Protein AF-A0A2C9LDG1-F1 (afdb_monomer_lite)

Structure (mmCIF, N/CA/C/O backbone):
data_AF-A0A2C9LDG1-F1
#
_entry.id   AF-A0A2C9LDG1-F1
#
loop_
_atom_site.group_PDB
_atom_site.id
_atom_site.type_symbol
_atom_site.label_atom_id
_atom_site.label_alt_id
_atom_site.label_comp_id
_atom_site.label_asym_id
_atom_site.label_entity_id
_atom_site.label_seq_id
_atom_site.pdbx_PDB_ins_code
_atom_site.Cartn_x
_atom_site.Cartn_y
_atom_site.Cartn_z
_atom_site.occupancy
_atom_site.B_iso_or_equiv
_atom_site.auth_seq_id
_atom_site.auth_comp_id
_atom_site.auth_asym_id
_atom_site.auth_atom_id
_atom_site.pdbx_PDB_model_num
ATOM 1 N N . GLY A 1 1 ? -16.113 -18.235 11.230 1.00 48.31 1 GLY A N 1
ATOM 2 C CA . GLY A 1 1 ? -15.641 -16.849 11.063 1.00 48.31 1 GLY A CA 1
ATOM 3 C C . GLY A 1 1 ? -15.798 -16.476 9.610 1.00 48.31 1 GLY A C 1
ATOM 4 O O . GLY A 1 1 ? -15.423 -17.285 8.773 1.00 48.31 1 GLY A O 1
ATOM 5 N N . GLY A 1 2 ? -16.420 -15.335 9.319 1.00 81.06 2 GLY A N 1
ATOM 6 C CA . GLY A 1 2 ? -16.633 -14.844 7.957 1.00 81.06 2 GLY A CA 1
ATOM 7 C C . GLY A 1 2 ? -15.829 -13.569 7.747 1.00 81.06 2 GLY A C 1
ATOM 8 O O . GLY A 1 2 ? -15.973 -12.631 8.525 1.00 81.06 2 GLY A O 1
ATOM 9 N N . VAL A 1 3 ? -14.968 -13.556 6.732 1.00 80.88 3 VAL A N 1
ATOM 10 C CA . VAL A 1 3 ? -14.314 -12.334 6.254 1.00 80.88 3 VAL A CA 1
ATOM 11 C C . VAL A 1 3 ? -15.204 -11.748 5.167 1.00 80.88 3 VAL A C 1
ATOM 13 O O . VAL A 1 3 ? -15.625 -12.471 4.265 1.00 80.88 3 VAL A O 1
ATOM 16 N N . VAL A 1 4 ? -15.496 -10.453 5.258 1.00 83.31 4 VAL A N 1
ATOM 17 C CA . VAL A 1 4 ? -16.237 -9.718 4.230 1.00 83.31 4 VAL A CA 1
ATOM 18 C C . VAL A 1 4 ? -15.274 -8.741 3.575 1.00 83.31 4 VAL A C 1
ATOM 20 O O . VAL A 1 4 ? -14.678 -7.912 4.258 1.00 83.31 4 VAL A O 1
ATOM 23 N N . ILE A 1 5 ? -15.114 -8.857 2.259 1.00 82.81 5 ILE A N 1
ATOM 24 C CA . ILE A 1 5 ? -14.355 -7.904 1.448 1.00 82.81 5 ILE A CA 1
ATOM 25 C C . ILE A 1 5 ? -15.368 -6.963 0.804 1.00 82.81 5 ILE A C 1
ATOM 27 O O . ILE A 1 5 ? -16.332 -7.418 0.188 1.00 82.81 5 ILE A O 1
ATOM 31 N N . VAL A 1 6 ? -15.157 -5.662 0.972 1.00 81.50 6 VAL A N 1
ATOM 32 C CA . VAL A 1 6 ? -16.002 -4.617 0.394 1.00 81.50 6 VAL A CA 1
ATOM 33 C C . VAL A 1 6 ? -15.178 -3.874 -0.644 1.00 81.50 6 VAL A C 1
ATOM 35 O O . VAL A 1 6 ? -14.107 -3.365 -0.319 1.00 81.50 6 VAL A O 1
ATOM 38 N N . ASP A 1 7 ? -15.673 -3.815 -1.878 1.00 80.94 7 ASP A N 1
ATOM 39 C CA . ASP A 1 7 ? -15.059 -2.991 -2.915 1.00 80.94 7 ASP A CA 1
ATOM 40 C C . ASP A 1 7 ? -15.532 -1.541 -2.777 1.00 80.94 7 ASP A C 1
ATOM 42 O O . ASP A 1 7 ? -16.728 -1.265 -2.627 1.00 80.94 7 ASP A O 1
ATOM 46 N N . SER A 1 8 ? -14.583 -0.610 -2.789 1.00 73.44 8 SER A N 1
ATOM 47 C CA . SER A 1 8 ? -14.871 0.818 -2.690 1.00 73.44 8 SER A CA 1
ATOM 48 C C . SER A 1 8 ? -14.882 1.445 -4.081 1.00 73.44 8 SER A C 1
ATOM 50 O O . SER A 1 8 ? -14.037 1.083 -4.900 1.00 73.44 8 SER A O 1
ATOM 52 N N . PRO A 1 9 ? -15.743 2.444 -4.349 1.00 69.19 9 PRO A N 1
ATOM 53 C CA . PRO A 1 9 ? -15.666 3.207 -5.587 1.00 69.19 9 PRO A CA 1
ATOM 54 C C . PRO A 1 9 ? -14.242 3.710 -5.837 1.00 69.19 9 PRO A C 1
ATOM 56 O O . PRO A 1 9 ? -13.561 4.163 -4.913 1.00 69.19 9 PRO A O 1
ATOM 59 N N . GLY A 1 10 ? -13.794 3.639 -7.091 1.00 61.47 10 GLY A N 1
ATOM 60 C CA . GLY A 1 10 ? -12.461 4.093 -7.458 1.00 61.47 10 GLY A CA 1
ATOM 61 C C . GLY A 1 10 ? -12.237 5.546 -7.041 1.00 61.47 10 GLY A C 1
ATOM 62 O O . GLY A 1 10 ? -13.105 6.402 -7.210 1.00 61.47 10 GLY A O 1
ATOM 63 N N . VAL A 1 11 ? -11.024 5.852 -6.575 1.00 58.03 11 VAL A N 1
ATOM 64 C CA . VAL A 1 11 ? -10.617 7.188 -6.087 1.00 58.03 11 VAL A CA 1
ATOM 65 C C . VAL A 1 11 ? -10.672 8.282 -7.182 1.00 58.03 11 VAL A C 1
ATOM 67 O O . VAL A 1 11 ? -10.310 9.434 -6.960 1.00 58.03 11 VAL A O 1
ATOM 70 N N . GLY A 1 12 ? -11.096 7.916 -8.396 1.00 50.84 12 GLY A N 1
ATOM 71 C CA . GLY A 1 12 ? -11.336 8.781 -9.544 1.00 50.84 12 GLY A CA 1
ATOM 72 C C . GLY A 1 12 ? -12.609 9.613 -9.473 1.00 50.84 12 GLY A C 1
ATOM 73 O O . GLY A 1 12 ? -12.621 10.688 -10.072 1.00 50.84 12 GLY A O 1
ATOM 74 N N . A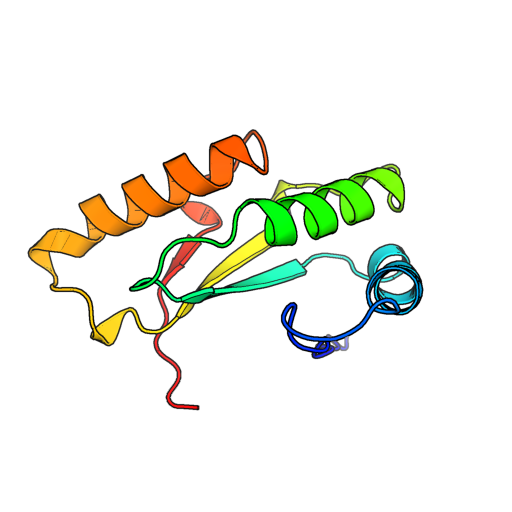SP A 1 13 ? -13.634 9.153 -8.753 1.00 48.84 13 ASP A N 1
ATOM 75 C CA . ASP A 1 13 ? -14.973 9.720 -8.871 1.00 48.84 13 ASP A CA 1
ATOM 76 C C . ASP A 1 13 ? -15.562 10.175 -7.525 1.00 48.84 13 ASP A C 1
ATOM 78 O O . ASP A 1 13 ? -15.556 9.463 -6.523 1.00 48.84 13 ASP A O 1
ATOM 82 N N . SER A 1 14 ? -16.155 11.366 -7.564 1.00 49.53 14 SER A N 1
ATOM 83 C CA . SER A 1 14 ? -17.126 11.928 -6.622 1.00 49.53 14 SER A CA 1
ATOM 84 C C . SER A 1 14 ? -16.680 12.618 -5.312 1.00 49.53 14 SER A C 1
ATOM 86 O O . SER A 1 14 ? -16.004 12.104 -4.425 1.00 49.53 14 SER A O 1
ATOM 88 N N . ARG A 1 15 ? -17.277 13.805 -5.143 1.00 52.94 15 ARG A N 1
ATOM 89 C CA . ARG A 1 15 ? -17.358 14.676 -3.955 1.00 52.94 15 ARG A CA 1
ATOM 90 C C . ARG A 1 15 ? -18.044 14.021 -2.730 1.00 52.94 15 ARG A C 1
ATOM 92 O O . ARG A 1 15 ? -18.243 14.698 -1.728 1.00 52.94 15 ARG A O 1
ATOM 99 N N . GLY A 1 16 ? -18.412 12.736 -2.808 1.00 51.53 16 GLY A N 1
ATOM 100 C CA . GLY A 1 16 ? -19.123 11.968 -1.771 1.00 51.53 16 GLY A CA 1
ATOM 101 C C . GLY A 1 16 ? -18.341 10.779 -1.195 1.00 51.53 16 GLY A C 1
ATOM 102 O O . GLY A 1 16 ? -18.795 10.171 -0.225 1.00 51.53 16 GLY A O 1
ATOM 103 N N . LEU A 1 17 ? -17.152 10.484 -1.736 1.00 57.31 17 LEU A N 1
ATOM 104 C CA . LEU A 1 17 ? -16.261 9.405 -1.290 1.00 57.31 17 LEU A CA 1
ATOM 105 C C . LEU A 1 17 ? -16.000 9.385 0.238 1.00 57.31 17 LEU A C 1
ATOM 107 O O . LEU A 1 17 ? -15.999 8.301 0.818 1.00 57.31 17 LEU A O 1
ATOM 111 N N . PRO A 1 18 ? -15.842 10.531 0.937 1.00 61.12 18 PRO A N 1
ATOM 112 C CA . PRO A 1 18 ? -15.478 10.506 2.351 1.00 61.12 18 PRO A CA 1
ATOM 113 C C . PRO A 1 18 ? -16.520 9.932 3.313 1.00 61.12 18 PRO A C 1
ATOM 115 O O . PRO A 1 18 ? -16.144 9.266 4.266 1.00 61.12 18 PRO A O 1
ATOM 118 N N . LEU A 1 19 ? -17.810 10.206 3.092 1.00 63.19 19 LEU A N 1
ATOM 119 C CA . LEU A 1 19 ? -18.881 9.832 4.030 1.00 63.19 19 LEU A CA 1
ATOM 120 C C . LEU A 1 19 ? -19.201 8.337 3.962 1.00 63.19 19 LEU A C 1
ATOM 122 O O . LEU A 1 19 ? -19.384 7.689 4.986 1.00 63.19 19 LEU A O 1
ATOM 126 N N . MET A 1 20 ? -19.231 7.780 2.749 1.00 65.56 20 MET A N 1
ATOM 127 C CA . MET A 1 20 ? -19.385 6.338 2.555 1.00 65.56 20 MET A CA 1
ATOM 128 C C . MET A 1 20 ? -18.197 5.581 3.139 1.00 65.56 20 MET A C 1
ATOM 130 O O . MET A 1 20 ? -18.393 4.617 3.872 1.00 65.56 20 MET A O 1
ATOM 134 N N . LEU A 1 21 ? -16.974 6.032 2.846 1.00 67.75 21 LEU A N 1
ATOM 135 C CA . LEU A 1 21 ? -15.771 5.395 3.366 1.00 67.75 21 LEU A CA 1
ATOM 136 C C . LEU A 1 21 ? -15.689 5.471 4.886 1.00 67.75 21 LEU A C 1
ATOM 138 O O . LEU A 1 21 ? -15.331 4.468 5.484 1.00 67.75 21 LEU A O 1
ATOM 142 N N . ALA A 1 22 ? -16.087 6.583 5.509 1.00 67.56 22 ALA A N 1
ATOM 143 C CA . ALA A 1 22 ? -16.112 6.706 6.966 1.00 67.56 22 ALA A CA 1
ATOM 144 C C . ALA A 1 22 ? -16.912 5.581 7.641 1.00 67.56 22 ALA A C 1
ATOM 146 O O . ALA A 1 22 ? -16.398 4.899 8.523 1.00 67.56 22 ALA A O 1
ATOM 147 N N . ASN A 1 23 ? -18.116 5.299 7.133 1.00 71.06 23 ASN A N 1
ATOM 148 C CA . ASN A 1 23 ? -18.975 4.232 7.657 1.00 71.06 23 ASN A CA 1
ATOM 149 C C . ASN A 1 23 ? -18.362 2.825 7.532 1.00 71.06 23 ASN A C 1
ATOM 151 O O . ASN A 1 23 ? -18.721 1.927 8.298 1.00 71.06 23 ASN A O 1
ATOM 155 N N . TYR A 1 24 ? -17.487 2.610 6.544 1.00 73.25 24 TYR A N 1
ATOM 156 C CA . TYR A 1 24 ? -16.740 1.360 6.396 1.00 73.25 24 TYR A CA 1
ATOM 157 C C . TYR A 1 24 ? -15.460 1.361 7.232 1.00 73.25 24 TYR A C 1
ATOM 159 O O . TYR A 1 24 ? -15.121 0.328 7.801 1.00 73.25 24 TYR A O 1
ATOM 167 N N . MET A 1 25 ? -14.779 2.503 7.341 1.00 71.12 25 MET A N 1
ATOM 168 C CA . MET A 1 25 ? -13.524 2.656 8.074 1.00 71.12 25 MET A CA 1
ATOM 169 C C . MET A 1 25 ? -13.689 2.375 9.568 1.00 71.12 25 MET A C 1
ATOM 171 O O . MET A 1 25 ? -12.816 1.738 10.148 1.00 71.12 25 MET A O 1
ATOM 175 N N . GLU A 1 26 ? -14.819 2.760 10.167 1.00 71.56 26 GLU A N 1
ATOM 176 C CA . GLU A 1 26 ? -15.138 2.442 11.570 1.00 71.56 26 GLU A CA 1
ATOM 177 C C . GLU A 1 26 ? -15.320 0.936 11.829 1.00 71.56 26 GLU A C 1
ATOM 179 O O . GLU A 1 26 ? -15.143 0.464 12.949 1.00 71.56 26 GLU A O 1
ATOM 184 N N . LYS A 1 27 ? -15.703 0.164 10.805 1.00 76.50 27 LYS A N 1
ATOM 185 C CA . LYS A 1 27 ? -16.020 -1.271 10.928 1.00 76.50 27 LYS A CA 1
ATOM 186 C C . LYS A 1 27 ? -14.915 -2.174 10.388 1.00 76.50 27 LYS A C 1
ATOM 188 O O . LYS A 1 27 ? -14.949 -3.384 10.614 1.00 76.50 27 LYS A O 1
ATOM 193 N N . ALA A 1 28 ? -13.982 -1.613 9.626 1.00 76.75 28 ALA A N 1
ATOM 194 C CA . ALA A 1 28 ? -12.901 -2.345 8.993 1.00 76.75 28 ALA A CA 1
ATOM 195 C C . ALA A 1 28 ? -11.765 -2.598 9.989 1.00 76.75 28 ALA A C 1
ATOM 197 O O . ALA A 1 28 ? -11.343 -1.705 10.715 1.00 76.75 28 ALA A O 1
ATOM 198 N N . PHE A 1 29 ? -11.236 -3.822 9.979 1.00 77.56 29 PHE A N 1
ATOM 199 C CA . PHE A 1 29 ? -10.052 -4.191 10.764 1.00 77.56 29 PHE A CA 1
ATOM 200 C C . PHE A 1 29 ? -8.734 -3.982 9.994 1.00 77.56 29 PHE A C 1
ATOM 202 O O . PHE A 1 29 ? -7.660 -4.163 10.558 1.00 77.56 29 PHE A O 1
ATOM 209 N N . GLY A 1 30 ? -8.807 -3.661 8.699 1.00 78.38 30 GLY A N 1
ATOM 210 C CA . GLY A 1 30 ? -7.653 -3.469 7.826 1.00 78.38 30 GLY A CA 1
ATOM 211 C C . GLY A 1 30 ? -8.072 -2.993 6.439 1.00 78.38 30 GLY A C 1
ATOM 212 O O . GLY A 1 30 ? -9.251 -3.058 6.079 1.00 78.38 30 GLY A O 1
ATOM 213 N N . PHE A 1 31 ? -7.104 -2.514 5.657 1.00 80.06 31 PHE A N 1
ATOM 214 C CA . PHE A 1 31 ? -7.356 -1.933 4.336 1.00 80.06 31 PHE A CA 1
ATOM 215 C C . PHE A 1 31 ? -6.465 -2.552 3.272 1.00 80.06 31 PHE A C 1
ATOM 217 O O . PHE A 1 31 ? -5.277 -2.780 3.487 1.00 80.06 31 PHE A O 1
ATOM 224 N N . LEU A 1 32 ? -7.054 -2.761 2.099 1.00 85.31 32 LEU A N 1
ATOM 225 C CA . LEU A 1 32 ? -6.372 -3.211 0.895 1.00 85.31 32 LEU A CA 1
ATOM 226 C C . LEU A 1 32 ? -6.319 -2.044 -0.088 1.00 85.31 32 LEU A C 1
ATOM 228 O O . LEU A 1 32 ? -7.345 -1.620 -0.615 1.00 85.31 32 LEU A O 1
ATOM 232 N N . TYR A 1 33 ? -5.123 -1.527 -0.340 1.00 83.62 33 TYR A N 1
ATOM 233 C CA . TYR A 1 33 ? -4.902 -0.452 -1.299 1.00 83.62 33 TYR A CA 1
ATOM 234 C C . TYR A 1 33 ? -4.312 -1.021 -2.578 1.00 83.62 33 TYR A C 1
ATOM 236 O O . TYR A 1 33 ? -3.147 -1.409 -2.610 1.00 83.62 33 TYR A O 1
ATOM 244 N N . VAL A 1 34 ? -5.104 -1.052 -3.647 1.00 84.94 34 VAL A N 1
ATOM 245 C CA . VAL A 1 34 ? -4.623 -1.494 -4.959 1.00 84.94 34 VAL A CA 1
ATOM 246 C C . VAL A 1 34 ? -3.924 -0.333 -5.662 1.00 84.94 34 VAL A C 1
ATOM 248 O O . VAL A 1 34 ? -4.535 0.690 -5.968 1.00 84.94 34 VAL A O 1
ATOM 251 N N . LEU A 1 35 ? -2.627 -0.498 -5.900 1.00 84.62 35 LEU A N 1
ATOM 252 C CA . LEU A 1 35 ? -1.757 0.441 -6.596 1.00 84.62 35 LEU A CA 1
ATOM 253 C C . LEU A 1 35 ? -1.348 -0.162 -7.937 1.00 84.62 35 LEU A C 1
ATOM 255 O O . LEU A 1 35 ? -1.093 -1.356 -8.028 1.00 84.62 35 LEU A O 1
ATOM 259 N N . ASP A 1 36 ? -1.235 0.660 -8.971 1.00 82.56 36 ASP A N 1
ATOM 260 C CA . ASP A 1 36 ? -0.611 0.247 -10.226 1.00 82.56 36 ASP A CA 1
ATOM 261 C C . ASP A 1 36 ? 0.905 0.459 -10.115 1.00 82.56 36 ASP A C 1
ATOM 263 O O . ASP A 1 36 ? 1.365 1.586 -9.914 1.00 82.56 36 ASP A O 1
ATOM 267 N N . SER A 1 37 ? 1.679 -0.622 -10.232 1.00 79.69 37 SER A N 1
ATOM 268 C CA . SER A 1 37 ? 3.133 -0.607 -10.056 1.00 79.69 37 SER A CA 1
ATOM 269 C C . SER A 1 37 ? 3.892 0.074 -11.199 1.00 79.69 37 SER A C 1
ATOM 271 O O . SER A 1 37 ? 5.082 0.351 -11.065 1.00 79.69 37 SER A O 1
ATOM 273 N N . THR A 1 38 ? 3.216 0.367 -12.310 1.00 75.62 38 THR A N 1
ATOM 274 C CA . THR A 1 38 ? 3.790 1.012 -13.500 1.00 75.62 38 THR A CA 1
ATOM 275 C C . THR A 1 38 ? 3.546 2.518 -13.536 1.00 75.62 38 THR A C 1
ATOM 277 O O . THR A 1 38 ? 4.244 3.249 -14.240 1.00 75.62 38 THR A O 1
ATOM 280 N N . THR A 1 39 ? 2.572 3.011 -12.767 1.00 67.38 39 THR A N 1
ATOM 281 C CA . THR A 1 39 ? 2.174 4.423 -12.783 1.00 67.38 39 THR A CA 1
ATOM 282 C C . THR A 1 39 ? 2.585 5.156 -11.508 1.00 67.38 39 THR A C 1
ATOM 284 O O . THR A 1 39 ? 2.915 4.575 -10.474 1.00 67.38 39 THR A O 1
ATOM 287 N N . ALA A 1 40 ? 2.617 6.487 -11.575 1.00 66.62 40 ALA A N 1
ATOM 288 C CA . ALA A 1 40 ? 2.920 7.298 -10.406 1.00 66.62 40 ALA A CA 1
ATOM 289 C C . ALA A 1 40 ? 1.792 7.192 -9.366 1.00 66.62 40 ALA A C 1
ATOM 291 O O . ALA A 1 40 ? 0.629 7.456 -9.669 1.00 66.62 40 ALA A O 1
ATOM 292 N N . ILE A 1 41 ? 2.156 6.872 -8.117 1.00 69.12 41 ILE A N 1
ATOM 293 C CA . ILE A 1 41 ? 1.232 6.904 -6.979 1.00 69.12 41 ILE A CA 1
ATOM 294 C C . ILE A 1 41 ? 0.597 8.297 -6.907 1.00 69.12 41 ILE A C 1
ATOM 296 O O . ILE A 1 41 ? 1.300 9.302 -6.772 1.00 69.12 41 ILE A O 1
ATOM 300 N N . GLN A 1 42 ? -0.734 8.363 -6.966 1.00 67.00 42 GLN A N 1
ATOM 301 C CA . GLN A 1 42 ? -1.484 9.612 -6.814 1.00 67.00 42 GLN A CA 1
ATOM 302 C C . GLN A 1 42 ? -1.483 10.051 -5.343 1.00 67.00 42 GLN A C 1
ATOM 304 O O . GLN A 1 42 ? -2.463 9.874 -4.615 1.00 67.00 42 GLN A O 1
ATOM 309 N N . LYS A 1 43 ? -0.356 10.630 -4.907 1.00 67.06 43 LYS A N 1
ATOM 310 C CA . LYS A 1 43 ? -0.054 10.960 -3.503 1.00 67.06 43 LYS A CA 1
ATOM 311 C C . LYS A 1 43 ? -1.164 11.744 -2.808 1.00 67.06 43 LYS A C 1
ATOM 313 O O . LYS A 1 43 ? -1.519 11.436 -1.679 1.00 67.06 43 LYS A O 1
ATOM 318 N N . GLN A 1 44 ? -1.737 12.728 -3.497 1.00 63.88 44 GLN A N 1
ATOM 319 C CA . GLN A 1 44 ? -2.753 13.611 -2.928 1.00 63.88 44 GLN A CA 1
ATOM 320 C C . GLN A 1 44 ? -4.039 12.865 -2.555 1.00 63.88 44 GLN A C 1
ATOM 322 O O . GLN A 1 44 ? -4.665 13.177 -1.548 1.00 63.88 44 GLN A O 1
ATOM 327 N N . ARG A 1 45 ? -4.420 11.855 -3.339 1.00 67.88 45 ARG A N 1
ATOM 328 C CA . ARG A 1 45 ? -5.660 11.105 -3.127 1.00 67.88 45 ARG A CA 1
ATOM 329 C C . ARG A 1 45 ? -5.489 9.993 -2.104 1.00 67.88 45 ARG A C 1
ATOM 331 O O . ARG A 1 45 ? -6.303 9.873 -1.195 1.00 67.88 45 ARG A O 1
ATOM 338 N N . LEU A 1 46 ? -4.400 9.234 -2.219 1.00 7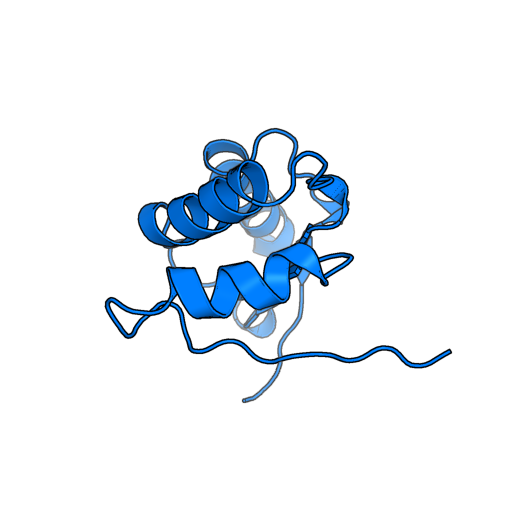2.62 46 LEU A N 1
ATOM 339 C CA . LEU A 1 46 ? -4.048 8.220 -1.229 1.00 72.62 46 LEU A CA 1
ATOM 340 C C . LEU A 1 46 ? -3.829 8.859 0.151 1.00 72.62 46 LEU A C 1
ATOM 342 O O . LEU A 1 46 ? -4.332 8.350 1.145 1.00 72.62 46 LEU A O 1
ATOM 346 N N . GLY A 1 47 ? -3.176 10.024 0.195 1.00 71.81 47 GLY A N 1
ATOM 347 C CA . GLY A 1 47 ? -2.997 10.795 1.423 1.00 71.81 47 GLY A CA 1
ATOM 348 C C . GLY A 1 47 ? -4.307 11.255 2.044 1.00 71.81 47 GLY A C 1
ATOM 349 O O . GLY A 1 47 ? -4.496 11.064 3.235 1.00 71.81 47 GLY A O 1
ATOM 350 N N . GLN A 1 48 ? -5.253 11.784 1.262 1.00 72.44 48 GLN A N 1
ATOM 351 C CA . GLN A 1 48 ? -6.564 12.173 1.800 1.00 72.44 48 GLN A CA 1
ATOM 352 C C . GLN A 1 48 ? -7.353 10.987 2.371 1.00 72.44 48 GLN A C 1
ATOM 354 O O . GLN A 1 48 ? -8.049 11.149 3.368 1.00 72.44 48 GLN A O 1
ATOM 359 N N . LEU A 1 49 ? -7.249 9.806 1.758 1.00 72.56 49 LEU A N 1
ATOM 360 C CA . LEU A 1 49 ? -7.902 8.593 2.255 1.00 72.56 49 LEU A CA 1
ATOM 361 C C . LEU A 1 49 ? -7.288 8.105 3.563 1.00 72.56 49 LEU A C 1
ATOM 363 O O . LEU A 1 49 ? -8.018 7.786 4.495 1.00 72.56 49 LEU A O 1
ATOM 367 N N . LEU A 1 50 ? -5.959 8.059 3.626 1.00 72.06 50 LEU A N 1
ATOM 368 C CA . LEU A 1 50 ? -5.234 7.607 4.808 1.00 72.06 50 LEU A CA 1
ATOM 369 C C . LEU A 1 50 ? -5.383 8.592 5.965 1.00 72.06 50 LEU A C 1
ATOM 371 O O . LEU A 1 50 ? -5.663 8.163 7.075 1.00 72.06 50 LEU A O 1
ATOM 375 N N . LEU A 1 51 ? -5.291 9.899 5.703 1.00 71.50 51 LEU A N 1
ATOM 376 C CA . LEU A 1 51 ? -5.549 10.928 6.713 1.00 71.50 51 LEU A CA 1
ATOM 377 C C . LEU A 1 51 ? -6.957 10.789 7.288 1.00 71.50 51 LEU A C 1
ATOM 379 O O . LEU A 1 51 ? -7.110 10.798 8.501 1.00 71.50 51 LEU A O 1
ATOM 383 N N . LYS A 1 52 ? -7.971 10.562 6.445 1.00 70.19 52 LYS A N 1
ATOM 384 C CA . LYS A 1 52 ? -9.331 10.310 6.937 1.00 70.19 52 LYS A CA 1
ATOM 385 C C . LYS A 1 52 ? -9.451 9.010 7.719 1.00 70.19 52 LYS A C 1
ATOM 387 O O . LYS A 1 52 ? -10.147 8.995 8.722 1.00 70.19 52 LYS A O 1
ATOM 392 N N . ALA A 1 53 ? -8.775 7.943 7.298 1.00 67.38 53 ALA A N 1
ATOM 393 C CA . ALA A 1 53 ? -8.763 6.691 8.052 1.00 67.38 53 ALA A CA 1
ATOM 394 C C . ALA A 1 53 ? -8.168 6.882 9.455 1.00 67.38 53 ALA A C 1
ATOM 396 O O . ALA A 1 53 ? -8.725 6.371 10.420 1.00 67.38 53 ALA A O 1
ATOM 397 N N . VAL A 1 54 ? -7.092 7.668 9.562 1.00 67.25 54 VAL A N 1
ATOM 398 C CA . VAL A 1 54 ? -6.456 8.032 10.836 1.00 67.25 54 VAL A CA 1
ATOM 399 C C . VAL A 1 54 ? -7.343 8.959 11.674 1.00 67.25 54 VAL A C 1
ATOM 401 O O . VAL A 1 54 ? -7.426 8.783 12.880 1.00 67.25 54 VAL A O 1
ATOM 404 N N . GLU A 1 55 ? -8.028 9.928 11.059 1.00 68.56 55 GLU A N 1
ATOM 405 C CA . GLU A 1 55 ? -8.937 10.850 11.761 1.00 68.56 55 GLU A CA 1
ATOM 406 C C . GLU A 1 55 ? -10.203 10.161 12.292 1.00 68.56 55 GLU A C 1
ATOM 408 O O . GLU A 1 55 ? -10.706 10.528 13.350 1.00 68.56 55 GLU A O 1
ATOM 413 N N . ILE A 1 56 ? -10.754 9.205 11.540 1.00 65.75 56 ILE A N 1
ATOM 414 C CA . ILE A 1 56 ? -12.035 8.550 11.853 1.00 65.75 56 ILE A CA 1
ATOM 415 C C . ILE A 1 56 ? -11.849 7.419 12.858 1.00 65.75 56 ILE A C 1
ATOM 417 O O . ILE A 1 56 ? -12.744 7.131 13.649 1.00 65.75 56 ILE A O 1
ATOM 421 N N . ASN A 1 57 ? -10.700 6.758 12.820 1.00 61.91 57 ASN A N 1
ATOM 422 C CA . ASN A 1 57 ? -10.436 5.602 13.646 1.00 61.91 57 ASN A CA 1
ATOM 423 C C . ASN A 1 57 ? -9.293 5.968 14.597 1.00 61.91 57 ASN A C 1
ATOM 425 O O . ASN A 1 57 ? -8.128 5.954 14.200 1.00 61.91 57 ASN A O 1
ATOM 429 N N . ASP A 1 58 ? -9.656 6.325 15.837 1.00 57.06 58 ASP A N 1
ATOM 430 C CA . ASP A 1 58 ? -8.792 6.739 16.964 1.00 57.06 58 ASP A CA 1
ATOM 431 C C . ASP A 1 58 ? -7.912 5.568 17.473 1.00 57.06 58 ASP A C 1
ATOM 433 O O . ASP A 1 58 ? -7.890 5.198 18.645 1.00 57.06 58 ASP A O 1
ATOM 437 N N . GLY A 1 59 ? -7.259 4.890 16.531 1.00 57.38 59 GLY A N 1
ATOM 438 C CA . GLY A 1 59 ? -6.745 3.532 16.658 1.00 57.38 59 GLY A CA 1
ATOM 439 C C . GLY A 1 59 ? -6.511 2.815 15.324 1.00 57.38 59 GLY A C 1
ATOM 440 O O . GLY A 1 59 ? -6.292 1.603 15.344 1.00 57.38 59 GLY A O 1
ATOM 441 N N . PHE A 1 60 ? -6.546 3.507 14.171 1.00 67.50 60 PHE A N 1
ATOM 442 C CA . PHE A 1 60 ? -6.141 2.895 12.907 1.00 67.50 60 PHE A CA 1
ATOM 443 C C . PHE A 1 60 ? -4.687 2.430 12.998 1.00 67.50 60 PHE A C 1
ATOM 445 O O . PHE A 1 60 ? -3.751 3.228 12.934 1.00 67.50 60 PHE A O 1
ATOM 452 N N . ASP A 1 61 ? -4.492 1.122 13.133 1.00 70.19 61 ASP A N 1
ATOM 453 C CA . ASP A 1 61 ? -3.160 0.551 13.083 1.00 70.19 61 ASP A CA 1
ATOM 454 C C . ASP A 1 61 ? -2.682 0.557 11.631 1.00 70.19 61 ASP A C 1
ATOM 456 O O . ASP A 1 61 ? -3.097 -0.260 10.806 1.00 70.19 61 ASP A O 1
ATOM 460 N N . HIS A 1 62 ? -1.775 1.482 11.324 1.00 69.69 62 HIS A N 1
ATOM 461 C CA . HIS A 1 62 ? -1.147 1.621 10.014 1.00 69.69 62 HIS A CA 1
ATOM 462 C C . HIS A 1 62 ? -0.494 0.313 9.528 1.00 69.69 62 HIS A C 1
ATOM 464 O O . HIS A 1 62 ? -0.343 0.125 8.320 1.00 69.69 62 HIS A O 1
ATOM 470 N N . ASN A 1 63 ? -0.141 -0.608 10.436 1.00 71.44 63 ASN A N 1
ATOM 471 C CA . ASN A 1 63 ? 0.420 -1.920 10.099 1.00 71.44 63 ASN A CA 1
ATOM 472 C C . ASN A 1 63 ? -0.611 -2.875 9.474 1.00 71.44 63 ASN A C 1
ATOM 474 O O . ASN A 1 63 ? -0.229 -3.854 8.835 1.00 71.44 63 ASN A O 1
ATOM 478 N N . THR A 1 64 ? -1.909 -2.592 9.617 1.00 77.94 64 THR A N 1
ATOM 479 C CA . THR A 1 64 ? -3.004 -3.386 9.027 1.00 77.94 64 THR A CA 1
ATOM 480 C C . THR A 1 64 ? -3.309 -3.007 7.576 1.00 77.94 64 THR A C 1
ATOM 482 O O . THR A 1 64 ? -4.119 -3.663 6.917 1.00 77.94 64 THR A O 1
ATOM 485 N N . ALA A 1 65 ? -2.660 -1.961 7.052 1.00 82.31 65 ALA A N 1
ATOM 486 C CA . ALA A 1 65 ? -2.741 -1.606 5.643 1.00 82.31 65 ALA A CA 1
ATOM 487 C C . ALA A 1 65 ? -1.881 -2.558 4.799 1.00 82.31 65 ALA A C 1
ATOM 489 O O . ALA A 1 65 ? -0.682 -2.712 5.050 1.00 82.31 65 ALA A O 1
ATOM 490 N N . LEU A 1 66 ? -2.479 -3.143 3.761 1.00 88.12 66 LEU A N 1
ATOM 491 C CA . LEU A 1 66 ? -1.793 -3.932 2.743 1.00 88.12 66 LEU A CA 1
ATOM 492 C C . LEU A 1 66 ? -1.897 -3.225 1.389 1.00 88.12 66 LEU A C 1
ATOM 494 O O . LEU A 1 66 ? -2.987 -2.920 0.906 1.00 88.12 66 LEU A O 1
ATOM 498 N N . PHE A 1 67 ? -0.755 -2.981 0.758 1.00 88.44 67 PHE A N 1
ATOM 499 C CA . PHE A 1 67 ? -0.653 -2.355 -0.552 1.00 88.44 67 PHE A CA 1
ATOM 500 C C . PHE A 1 67 ? -0.454 -3.432 -1.613 1.00 88.44 67 PHE A C 1
ATOM 502 O O . PHE A 1 67 ? 0.583 -4.091 -1.677 1.00 88.44 67 PHE A O 1
ATOM 509 N N . ILE A 1 68 ? -1.464 -3.608 -2.453 1.00 89.88 68 ILE A N 1
ATOM 510 C CA . ILE A 1 68 ? -1.459 -4.549 -3.563 1.00 89.88 68 ILE A CA 1
ATOM 511 C C . ILE A 1 68 ? -0.828 -3.855 -4.772 1.00 89.88 68 ILE A C 1
ATOM 513 O O . ILE A 1 68 ? -1.446 -2.984 -5.380 1.00 89.88 68 ILE A O 1
ATOM 517 N N . CYS A 1 69 ? 0.401 -4.229 -5.121 1.00 89.12 69 CYS A N 1
ATOM 518 C CA . CYS A 1 69 ? 1.122 -3.686 -6.271 1.00 89.12 69 CYS A CA 1
ATOM 519 C C . CYS A 1 69 ? 0.699 -4.449 -7.533 1.00 89.12 69 CYS A C 1
ATOM 521 O O . CYS A 1 69 ? 1.331 -5.443 -7.885 1.00 89.12 69 CYS A O 1
ATOM 523 N N . ASN A 1 70 ? -0.391 -4.013 -8.164 1.00 88.12 70 ASN A N 1
ATOM 524 C CA . ASN A 1 70 ? -0.958 -4.613 -9.369 1.00 88.12 70 ASN A CA 1
ATOM 525 C C . ASN A 1 70 ? -0.109 -4.316 -10.617 1.00 88.12 70 ASN A C 1
ATOM 527 O O . ASN A 1 70 ? 0.558 -3.285 -10.667 1.00 88.12 70 ASN A O 1
ATOM 531 N N . ARG A 1 71 ? -0.232 -5.161 -11.652 1.00 86.25 71 ARG A N 1
ATOM 532 C CA . ARG A 1 71 ? 0.545 -5.117 -12.912 1.00 86.25 71 ARG A CA 1
ATOM 533 C C . ARG A 1 71 ? 2.041 -5.368 -12.719 1.00 86.25 71 ARG A C 1
ATOM 535 O O . ARG A 1 71 ? 2.870 -4.879 -13.485 1.00 86.25 71 ARG A O 1
ATOM 542 N N . TRP A 1 72 ? 2.389 -6.158 -11.707 1.00 88.81 72 TRP A N 1
ATOM 543 C CA . TRP A 1 72 ? 3.776 -6.517 -11.431 1.00 88.81 72 TRP A CA 1
ATOM 544 C C . TRP A 1 72 ? 4.455 -7.275 -12.585 1.00 88.81 72 TRP A C 1
ATOM 546 O O . TRP A 1 72 ? 5.652 -7.131 -12.804 1.00 88.81 72 TRP A O 1
ATOM 556 N N . ASP A 1 73 ? 3.674 -8.021 -13.365 1.00 87.88 73 ASP A N 1
ATOM 557 C CA . ASP A 1 73 ? 4.052 -8.713 -14.605 1.00 87.88 73 ASP A CA 1
ATOM 558 C C . ASP A 1 73 ? 4.616 -7.787 -15.693 1.00 87.88 73 ASP A C 1
ATOM 560 O O . ASP A 1 73 ? 5.269 -8.264 -16.617 1.00 87.88 73 ASP A O 1
ATOM 564 N N . GLN A 1 74 ? 4.385 -6.476 -15.588 1.00 88.06 74 GLN A N 1
ATOM 565 C CA . GLN A 1 74 ? 4.920 -5.475 -16.514 1.00 88.06 74 GLN A CA 1
ATOM 566 C C . GLN A 1 74 ? 6.293 -4.933 -16.095 1.00 88.06 74 GLN A C 1
ATOM 568 O O . GLN A 1 74 ? 6.886 -4.139 -16.825 1.00 88.06 74 GLN A O 1
ATOM 573 N N . ILE A 1 75 ? 6.799 -5.324 -14.924 1.00 87.38 75 ILE A N 1
ATOM 574 C CA . ILE A 1 75 ? 8.120 -4.921 -14.443 1.00 87.38 75 ILE A CA 1
ATOM 575 C C . ILE A 1 75 ? 9.131 -5.989 -14.866 1.00 87.38 75 ILE A C 1
ATOM 577 O O . ILE A 1 75 ? 8.856 -7.186 -14.808 1.00 87.38 75 ILE A O 1
ATOM 581 N N . ALA A 1 76 ? 10.317 -5.565 -15.295 1.00 89.50 76 ALA A N 1
ATOM 582 C CA . ALA A 1 76 ? 11.405 -6.491 -15.569 1.00 89.50 76 ALA A CA 1
ATOM 583 C C . ALA A 1 76 ? 11.939 -7.092 -14.247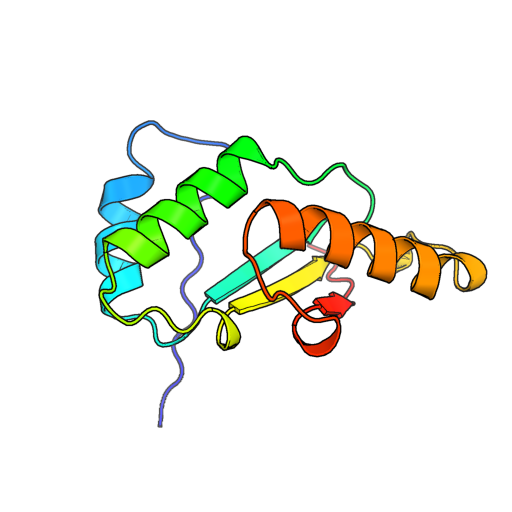 1.00 89.50 76 ALA A C 1
ATOM 585 O O . ALA A 1 76 ? 12.063 -6.353 -13.266 1.00 89.50 76 ALA A O 1
ATOM 586 N N . PRO A 1 77 ? 12.268 -8.395 -14.171 1.00 89.38 77 PRO A N 1
ATOM 587 C CA . PRO A 1 77 ? 12.758 -9.025 -12.940 1.00 89.38 77 PRO A CA 1
ATOM 588 C C . PRO A 1 77 ? 13.950 -8.306 -12.292 1.00 89.38 77 PRO A C 1
ATOM 590 O O . PRO A 1 77 ? 14.015 -8.190 -11.070 1.00 89.38 77 PRO A O 1
ATOM 593 N N . GLU A 1 78 ? 14.863 -7.774 -13.102 1.00 92.25 78 GLU A N 1
ATOM 594 C CA . GLU A 1 78 ? 16.017 -6.974 -12.679 1.00 92.25 78 GLU A CA 1
ATOM 595 C C . GLU A 1 78 ? 15.640 -5.657 -11.981 1.00 92.25 78 GLU A C 1
ATOM 597 O O . GLU A 1 78 ? 16.423 -5.116 -11.202 1.00 92.25 78 GLU A O 1
ATOM 602 N N . ASP A 1 79 ? 14.431 -5.155 -12.225 1.00 89.94 79 ASP A N 1
ATOM 603 C CA . ASP A 1 79 ? 13.907 -3.911 -11.672 1.00 89.94 79 ASP A CA 1
ATOM 604 C C . ASP A 1 79 ? 13.007 -4.126 -10.445 1.00 89.94 79 ASP A C 1
ATOM 606 O O . ASP A 1 79 ? 12.582 -3.147 -9.828 1.00 89.94 79 ASP A O 1
ATOM 610 N N . TYR A 1 80 ? 12.713 -5.372 -10.054 1.00 89.44 80 TYR A N 1
ATOM 611 C CA . TYR A 1 80 ? 11.758 -5.676 -8.979 1.00 89.44 80 TYR A CA 1
ATOM 612 C C . TYR A 1 80 ? 12.099 -4.989 -7.659 1.00 89.44 80 TYR A C 1
ATOM 614 O O . TYR A 1 80 ? 11.242 -4.308 -7.090 1.00 89.44 80 TYR A O 1
ATOM 622 N N . ASP A 1 81 ? 13.337 -5.125 -7.188 1.00 89.81 81 ASP A N 1
ATOM 623 C CA . ASP A 1 81 ? 13.760 -4.508 -5.929 1.00 89.81 81 ASP A CA 1
ATOM 624 C C . ASP A 1 81 ? 13.757 -2.983 -6.039 1.00 89.81 81 ASP A C 1
ATOM 626 O O . ASP A 1 81 ? 13.232 -2.297 -5.166 1.00 89.81 81 ASP A O 1
ATOM 630 N N . ARG A 1 82 ? 14.232 -2.438 -7.165 1.00 89.94 82 ARG A N 1
ATOM 631 C CA . ARG A 1 82 ? 14.242 -0.990 -7.416 1.00 89.94 82 ARG A CA 1
ATOM 632 C C . ARG A 1 82 ? 12.833 -0.398 -7.395 1.00 89.94 82 ARG A C 1
ATOM 634 O O . ARG A 1 82 ? 12.618 0.666 -6.810 1.00 89.94 82 ARG A O 1
ATOM 641 N N . VAL A 1 83 ? 11.870 -1.060 -8.034 1.00 87.69 83 VAL A N 1
ATOM 642 C CA . VAL A 1 83 ? 10.474 -0.606 -8.058 1.00 87.69 83 VAL A CA 1
ATOM 643 C C . VAL A 1 83 ? 9.834 -0.773 -6.686 1.00 87.69 83 VAL A C 1
ATOM 645 O O . VAL A 1 83 ? 9.164 0.151 -6.224 1.00 87.69 83 VAL A O 1
ATOM 648 N N . LYS A 1 84 ? 10.070 -1.894 -5.997 1.00 88.00 84 LYS A N 1
ATOM 649 C CA . LYS A 1 84 ? 9.543 -2.125 -4.646 1.00 88.00 84 LYS A CA 1
ATOM 650 C C . LYS A 1 84 ? 10.056 -1.079 -3.654 1.00 88.00 84 LYS A C 1
ATOM 652 O O . LYS A 1 84 ? 9.271 -0.570 -2.855 1.00 88.00 84 LYS A O 1
ATOM 657 N N . ASP A 1 85 ? 11.323 -0.703 -3.764 1.00 89.62 85 ASP A N 1
ATOM 658 C CA . ASP A 1 85 ? 11.958 0.310 -2.920 1.00 89.62 85 ASP A CA 1
ATOM 659 C C . ASP A 1 85 ? 11.404 1.694 -3.235 1.00 89.62 85 ASP A C 1
ATOM 661 O O . ASP A 1 85 ? 10.957 2.401 -2.335 1.00 89.62 85 ASP A O 1
ATOM 665 N N . SER A 1 86 ? 11.275 2.030 -4.521 1.00 87.06 86 SER A N 1
ATOM 666 C CA . SER A 1 86 ? 10.650 3.290 -4.927 1.00 87.06 86 SER A CA 1
ATOM 667 C C . SER A 1 86 ? 9.192 3.403 -4.467 1.00 87.06 86 SER A C 1
ATOM 669 O O . SER A 1 86 ? 8.743 4.491 -4.103 1.00 87.06 86 SER A O 1
ATOM 671 N N . LEU A 1 87 ? 8.432 2.305 -4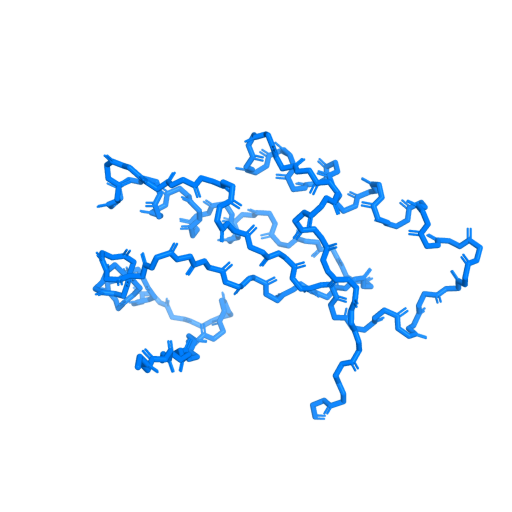.475 1.00 86.94 87 LEU A N 1
ATOM 672 C CA . LEU A 1 87 ? 7.063 2.279 -3.962 1.00 86.94 87 LEU A CA 1
ATOM 673 C C . LEU A 1 87 ? 7.037 2.482 -2.445 1.00 86.94 87 LEU A C 1
ATOM 675 O O . LEU A 1 87 ? 6.264 3.317 -1.977 1.00 86.94 87 LEU A O 1
ATOM 679 N N . ALA A 1 88 ? 7.896 1.788 -1.694 1.00 86.75 88 ALA A N 1
ATOM 680 C CA . ALA A 1 88 ? 8.017 1.969 -0.248 1.00 86.75 88 ALA A CA 1
ATOM 681 C C . ALA A 1 88 ? 8.376 3.422 0.107 1.00 86.75 88 ALA A C 1
ATOM 683 O O . ALA A 1 88 ? 7.701 4.028 0.937 1.00 86.75 88 ALA A O 1
ATOM 684 N N . ASP A 1 89 ? 9.347 4.018 -0.588 1.00 86.50 89 ASP A N 1
ATOM 685 C CA . ASP A 1 89 ? 9.763 5.411 -0.388 1.00 86.50 89 ASP A CA 1
ATOM 686 C C . ASP A 1 89 ? 8.647 6.408 -0.714 1.00 86.50 89 ASP A C 1
ATOM 688 O O . ASP A 1 89 ? 8.469 7.428 -0.052 1.00 86.50 89 ASP A O 1
ATOM 692 N N . ARG A 1 90 ? 7.855 6.142 -1.757 1.00 83.88 90 ARG A N 1
ATOM 693 C CA . ARG A 1 90 ? 6.728 7.015 -2.110 1.00 83.88 90 ARG A CA 1
ATOM 694 C C . ARG A 1 90 ? 5.584 6.897 -1.114 1.00 83.88 90 ARG A C 1
ATOM 696 O O . ARG A 1 90 ? 4.918 7.902 -0.869 1.00 83.88 90 ARG A O 1
ATOM 703 N N . LEU A 1 91 ? 5.343 5.699 -0.588 1.00 83.81 91 LEU A N 1
ATOM 704 C CA . LEU A 1 91 ? 4.307 5.446 0.408 1.00 83.81 91 LEU A CA 1
ATOM 705 C C . LEU A 1 91 ? 4.700 5.975 1.781 1.00 83.81 91 LEU A C 1
ATOM 707 O O . LEU A 1 91 ? 3.832 6.511 2.457 1.00 83.81 91 LEU A O 1
ATOM 711 N N . SER A 1 92 ? 5.978 5.923 2.158 1.00 83.50 92 SER A N 1
ATOM 712 C CA . SER A 1 92 ? 6.460 6.442 3.444 1.00 83.50 92 SER A CA 1
ATOM 713 C C . SER A 1 92 ? 6.265 7.956 3.593 1.00 83.50 92 SER A C 1
ATOM 715 O O . SER A 1 92 ? 6.062 8.443 4.702 1.00 83.50 92 SER A O 1
ATOM 717 N N . ILE A 1 93 ? 6.236 8.700 2.477 1.00 82.25 93 ILE A N 1
ATOM 718 C CA . ILE A 1 93 ? 5.880 10.132 2.445 1.00 82.25 93 ILE A CA 1
ATOM 719 C C . ILE A 1 93 ? 4.410 10.363 2.837 1.00 82.25 93 ILE A C 1
ATOM 721 O O . ILE A 1 93 ? 4.059 11.437 3.316 1.00 82.25 93 ILE A O 1
ATOM 725 N N . ILE A 1 94 ? 3.541 9.384 2.587 1.00 77.69 94 ILE A N 1
ATOM 726 C CA . ILE A 1 94 ? 2.090 9.495 2.774 1.00 77.69 94 ILE A CA 1
ATOM 727 C C . ILE A 1 94 ? 1.667 8.862 4.103 1.00 77.69 94 ILE A C 1
ATOM 729 O O . ILE A 1 94 ? 0.860 9.436 4.828 1.00 77.69 94 ILE A O 1
ATOM 733 N N . LEU A 1 95 ? 2.214 7.688 4.410 1.00 77.06 95 LEU A N 1
ATOM 734 C CA . LEU A 1 95 ? 1.979 6.923 5.625 1.00 77.06 95 LEU A CA 1
ATOM 735 C C . LEU A 1 95 ? 3.337 6.596 6.259 1.00 77.06 95 LEU A C 1
ATOM 737 O O . LEU A 1 95 ? 4.037 5.692 5.788 1.00 77.06 95 LEU A O 1
ATOM 741 N N . PRO A 1 96 ? 3.743 7.331 7.306 1.00 74.69 96 PRO A N 1
ATOM 742 C CA . PRO A 1 96 ? 4.987 7.056 8.006 1.00 74.69 96 PRO A CA 1
ATOM 743 C C . PRO A 1 96 ? 5.014 5.617 8.533 1.00 74.69 96 PRO A C 1
ATOM 745 O O . PRO A 1 96 ? 4.038 5.140 9.105 1.00 74.69 96 PRO A O 1
ATOM 748 N N . GLY A 1 97 ? 6.144 4.930 8.356 1.00 76.62 97 GLY A N 1
ATOM 749 C CA . GLY A 1 97 ? 6.337 3.568 8.867 1.00 76.62 97 GLY A CA 1
ATOM 750 C C . GLY A 1 97 ? 5.910 2.438 7.927 1.00 76.62 97 GLY A C 1
ATOM 751 O O . GLY A 1 97 ? 6.021 1.281 8.320 1.00 76.62 97 GLY A O 1
ATOM 752 N N . VAL A 1 98 ? 5.487 2.732 6.689 1.00 83.00 98 VAL A N 1
ATOM 753 C CA . VAL A 1 98 ? 5.232 1.683 5.686 1.00 83.00 98 VAL A CA 1
ATOM 754 C C . VAL A 1 98 ? 6.483 0.845 5.442 1.00 83.00 98 VAL A C 1
ATOM 756 O O . VAL A 1 98 ? 7.552 1.369 5.123 1.00 83.00 98 VAL A O 1
ATOM 759 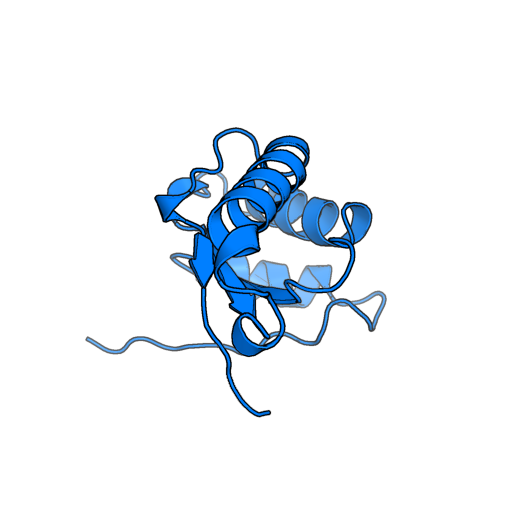N N . THR A 1 99 ? 6.334 -0.474 5.547 1.00 84.19 99 THR A N 1
ATOM 760 C CA . THR A 1 99 ? 7.419 -1.434 5.309 1.00 84.19 99 THR A CA 1
ATOM 761 C C . THR A 1 99 ? 7.210 -2.236 4.026 1.00 84.19 99 THR A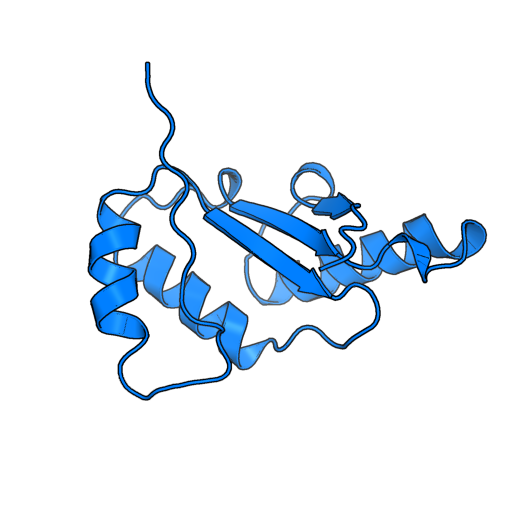 C 1
ATOM 763 O O . THR A 1 99 ? 6.093 -2.410 3.538 1.00 84.19 99 THR A O 1
ATOM 766 N N . LYS A 1 100 ? 8.292 -2.826 3.497 1.00 84.62 100 LYS A N 1
ATOM 767 C CA . LYS A 1 100 ? 8.229 -3.731 2.333 1.00 84.62 100 LYS A CA 1
ATOM 768 C C . LYS A 1 100 ? 7.354 -4.972 2.568 1.00 84.62 100 LYS A C 1
ATOM 770 O O . LYS A 1 100 ? 6.954 -5.600 1.591 1.00 84.62 100 LYS A O 1
ATOM 775 N N . ALA A 1 101 ? 7.077 -5.334 3.825 1.00 86.62 101 ALA A N 1
ATOM 776 C CA . ALA A 1 101 ? 6.195 -6.448 4.180 1.00 86.62 101 ALA A CA 1
ATOM 777 C C . ALA A 1 101 ? 4.718 -6.137 3.891 1.00 86.62 101 ALA A C 1
ATOM 779 O O . ALA A 1 101 ? 3.938 -7.049 3.635 1.00 86.62 101 ALA A O 1
ATOM 780 N N . GLN A 1 102 ? 4.355 -4.853 3.868 1.00 87.88 102 GLN A N 1
ATOM 781 C CA . GLN A 1 102 ? 3.017 -4.389 3.505 1.00 87.88 102 GLN A CA 1
ATOM 782 C C . GLN A 1 102 ? 2.836 -4.245 1.989 1.00 87.88 102 GLN A C 1
ATOM 784 O O . GLN A 1 102 ? 1.729 -3.978 1.535 1.00 87.88 102 GLN A O 1
ATOM 789 N N . LEU A 1 103 ? 3.902 -4.410 1.198 1.00 89.88 103 LEU A N 1
ATOM 790 C CA . LEU A 1 103 ? 3.843 -4.397 -0.261 1.00 89.88 103 LEU A CA 1
ATOM 791 C C . LEU A 1 103 ? 3.690 -5.823 -0.780 1.00 89.88 103 LEU A C 1
ATOM 793 O O . LEU A 1 103 ? 4.621 -6.628 -0.669 1.00 89.88 103 LEU A O 1
ATOM 797 N N . TYR A 1 104 ? 2.547 -6.106 -1.397 1.00 91.56 104 TYR A N 1
ATOM 798 C CA . TYR A 1 104 ? 2.237 -7.399 -1.990 1.00 91.56 104 TYR A CA 1
ATOM 799 C C . TYR A 1 104 ? 2.215 -7.305 -3.525 1.00 91.56 104 TYR A C 1
ATOM 801 O O . TYR A 1 104 ? 1.251 -6.783 -4.094 1.00 91.56 104 TYR A O 1
ATOM 809 N N . PRO A 1 105 ? 3.272 -7.781 -4.210 1.00 89.25 105 PRO A N 1
ATOM 810 C CA . PRO A 1 105 ? 3.320 -7.850 -5.665 1.00 89.25 105 PRO A CA 1
ATOM 811 C C . PRO A 1 105 ? 2.301 -8.853 -6.195 1.00 89.25 105 PRO A C 1
ATOM 813 O O . PRO A 1 105 ? 2.341 -10.027 -5.829 1.00 89.25 105 PRO A O 1
ATOM 816 N N . ILE A 1 106 ? 1.408 -8.414 -7.077 1.00 89.88 106 ILE A N 1
ATOM 817 C CA . ILE A 1 106 ? 0.490 -9.315 -7.772 1.00 89.88 106 ILE A CA 1
ATOM 818 C C . ILE A 1 106 ? 0.193 -8.781 -9.169 1.00 89.88 106 ILE A C 1
ATOM 820 O O . ILE A 1 106 ? 0.291 -7.589 -9.443 1.00 89.88 106 ILE A O 1
ATOM 824 N N . SER A 1 107 ? -0.235 -9.671 -10.049 1.00 85.62 107 SER A N 1
ATOM 825 C CA . SER A 1 107 ? -0.858 -9.285 -11.304 1.00 85.62 107 SER A CA 1
ATOM 826 C C . SER A 1 107 ? -2.187 -9.980 -11.428 1.00 85.62 107 SER A C 1
ATOM 828 O O . SER A 1 107 ? -2.252 -11.202 -11.564 1.00 85.62 107 SER A O 1
ATOM 830 N N . VAL A 1 108 ? -3.250 -9.188 -11.381 1.00 77.56 108 VAL A N 1
ATOM 831 C CA . VAL A 1 108 ? -4.593 -9.664 -11.684 1.00 77.56 108 VAL A CA 1
ATOM 832 C C . VAL A 1 108 ? -4.964 -9.116 -13.053 1.00 77.56 108 VAL A C 1
ATOM 834 O O . VAL A 1 108 ? -4.941 -7.903 -13.273 1.00 77.56 108 VAL A O 1
ATOM 837 N N . LYS A 1 109 ? -5.297 -10.014 -13.985 1.00 65.56 109 LYS A N 1
ATOM 838 C CA . LYS A 1 109 ? -5.980 -9.620 -15.218 1.00 65.56 109 LYS A CA 1
ATOM 839 C C . LYS A 1 109 ? -7.412 -9.272 -14.826 1.00 65.56 109 LYS A C 1
ATOM 841 O O . LYS A 1 109 ? -8.175 -10.176 -14.494 1.00 65.56 109 LYS A O 1
ATOM 846 N N . LEU A 1 110 ? -7.701 -7.973 -14.760 1.00 54.62 110 LEU A N 1
ATOM 847 C CA . LEU A 1 110 ? -9.068 -7.458 -14.674 1.00 54.62 110 LEU A CA 1
ATOM 848 C C . LEU A 1 110 ? -9.787 -7.689 -16.004 1.00 54.62 110 LEU A C 1
ATOM 850 O O . LEU A 1 110 ? -9.126 -7.503 -17.053 1.00 54.62 110 LEU A O 1
#

Radius of gyration: 14.31 Å; chains: 1; bounding box: 35×32×34 Å

Organism: Biomphalaria glabrata (NCBI:txid6526)

Foldseek 3Di:
DDDDDDDAPPLPDDPCRLVVVLVVLQVDPAEEAEDALVDDDPLVSLLVSVVSSCVSDVDPDPVRYAYEHEPLVVDDPVCNVVSLVVVQVSVCVRPPPDDSVSYHYDYDDD

Sequence (110 aa):
GGVVIVDSPGVGDSRGLPLMLANYMEKAFGFLYVLDSTTAIQKQRLGQLLLKAVEINDGFDHNTALFICNRWDQIAPEDYDRVKDSLADRLSIILPGVTKAQLYPISVKL

pLDDT: mean 76.19, std 11.39, range [48.31, 92.25]

InterPro domains:
  IPR027417 P-loop containing nucleoside triphosphate hydrolase [G3DSA:3.40.50.300] (1-110)
  IPR027417 P-loop containing nucleoside triphosphate hydrolase [SSF52540] (3-109)

Secondary structure (DSSP, 8-state):
------PPPPTTS-TTHHHHHHHHHTT-S-EEEEEETTS---HHHHHHHHHHHHHH-TT--GGGEEEEEE-GGGS-GGGHHHHHHHHHHHHHTTSTT--GGGEEE-----